Protein AF-A0A3P6FSU0-F1 (afdb_monomer_lite)

Radius of gyration: 19.35 Å; chains: 1; bounding box: 41×16×54 Å

pLDDT: mean 79.33, std 9.89, range [54.66, 93.81]

Sequence (74 aa):
ALLEEWISSRTSGDKYTSKEKERLITNLKTIEDYLCSFNSQGVTVVNISATTFPQTLDWLHNYLLQHIEEGIRS

Foldseek 3Di:
DVLVVVLVVVVPDPPDDPVRSVVVSVVVVVVVVVQVVCVVVVHDDDDADPVCVVVVVVVVVVVVVVVVVVVVVD

Organism: Brassica oleracea (NCBI:txid3712)

Secondary structure (DSSP, 8-state):
-HHHHHHHHHTTSTT--HHHHHHHHHHHHHHHHHHHHHHHTTPPP----TTTHHHHHHHHHHHHHHHHHHHHT-

Structure (mmCIF, N/CA/C/O backbone):
data_AF-A0A3P6FSU0-F1
#
_entry.id   AF-A0A3P6FSU0-F1
#
loop_
_atom_site.group_PDB
_atom_site.id
_atom_site.type_symbol
_atom_site.label_atom_id
_atom_site.label_alt_id
_atom_site.label_comp_id
_atom_site.label_asym_id
_atom_site.label_entity_id
_atom_site.label_seq_id
_atom_site.pdbx_PDB_ins_code
_atom_site.Cartn_x
_atom_site.Cartn_y
_atom_site.Cartn_z
_atom_site.occupancy
_atom_site.B_iso_or_equiv
_atom_site.auth_seq_id
_atom_site.auth_comp_id
_atom_site.auth_asym_id
_atom_site.auth_atom_id
_atom_site.pdbx_PDB_model_num
ATOM 1 N N . ALA A 1 1 ? -12.865 -10.692 4.881 1.00 57.34 1 ALA A N 1
ATOM 2 C CA . ALA A 1 1 ? -11.866 -9.676 4.489 1.00 57.34 1 ALA A CA 1
ATOM 3 C C . ALA A 1 1 ? -11.041 -9.310 5.718 1.00 57.34 1 ALA A C 1
ATOM 5 O O . ALA A 1 1 ? -11.608 -9.296 6.806 1.00 57.34 1 ALA A O 1
ATOM 6 N N . LEU A 1 2 ? -9.742 -9.028 5.559 1.00 68.06 2 LEU A N 1
ATOM 7 C CA . LEU A 1 2 ? -8.810 -8.754 6.670 1.00 68.06 2 LEU A CA 1
ATOM 8 C C . LEU A 1 2 ? -9.262 -7.582 7.563 1.00 68.06 2 LEU A C 1
ATOM 10 O O . LEU A 1 2 ? -9.005 -7.585 8.764 1.00 68.06 2 LEU A O 1
ATOM 14 N N . LEU A 1 3 ? -9.981 -6.610 6.993 1.00 63.94 3 LEU A N 1
ATOM 15 C CA . LEU A 1 3 ? -10.525 -5.466 7.721 1.00 63.94 3 LEU A CA 1
ATOM 16 C C . LEU A 1 3 ? -11.603 -5.873 8.741 1.00 63.94 3 LEU A C 1
ATOM 18 O O . LEU A 1 3 ? -11.528 -5.489 9.904 1.00 63.94 3 LEU A O 1
ATOM 22 N N . GLU A 1 4 ? -12.565 -6.696 8.320 1.00 65.44 4 GLU A N 1
ATOM 23 C CA . GLU A 1 4 ? -13.651 -7.208 9.174 1.00 65.44 4 GLU A CA 1
ATOM 24 C C . GLU A 1 4 ? -13.114 -8.091 10.313 1.00 65.44 4 GLU A C 1
ATOM 26 O O . GLU A 1 4 ? -13.584 -8.030 11.452 1.00 65.44 4 GLU A O 1
ATOM 31 N N . GLU A 1 5 ? -12.071 -8.874 10.026 1.00 63.59 5 GLU A N 1
ATOM 32 C CA . GLU A 1 5 ? -11.372 -9.701 11.014 1.00 63.59 5 GLU A CA 1
ATOM 33 C C . GLU A 1 5 ? -10.610 -8.840 12.037 1.00 63.59 5 GLU A C 1
ATOM 35 O O . GLU A 1 5 ? -10.714 -9.051 13.249 1.00 63.59 5 GLU A O 1
ATOM 40 N N . TRP A 1 6 ? -9.915 -7.796 11.576 1.00 69.81 6 TRP A N 1
ATOM 41 C CA . TRP A 1 6 ? -9.212 -6.852 12.443 1.00 69.81 6 TRP A CA 1
ATOM 42 C C . TRP A 1 6 ? -10.171 -6.045 13.327 1.00 69.81 6 TRP A C 1
ATOM 44 O O . TRP A 1 6 ? -9.920 -5.886 14.526 1.00 69.81 6 TRP A O 1
ATOM 54 N N . ILE A 1 7 ? -11.300 -5.584 12.778 1.00 66.94 7 ILE A N 1
ATOM 55 C CA . ILE A 1 7 ? -12.363 -4.908 13.536 1.00 66.94 7 ILE A CA 1
ATOM 56 C C . ILE A 1 7 ? -12.918 -5.856 14.606 1.00 66.94 7 ILE A C 1
ATOM 58 O O . ILE A 1 7 ? -12.979 -5.482 15.779 1.00 66.94 7 ILE A O 1
ATOM 62 N N . SER A 1 8 ? -13.224 -7.106 14.244 1.00 65.75 8 SER A N 1
ATOM 63 C CA . SER A 1 8 ? -13.708 -8.124 15.186 1.00 65.75 8 SER A CA 1
ATOM 64 C C . SER A 1 8 ? -12.728 -8.342 16.345 1.00 65.75 8 SER A C 1
ATOM 66 O O . SER A 1 8 ? -13.140 -8.317 17.505 1.00 65.75 8 SER A O 1
ATOM 68 N N . SER A 1 9 ? -11.422 -8.422 16.065 1.00 67.44 9 SER A N 1
ATOM 69 C CA . SER A 1 9 ? -10.389 -8.597 17.099 1.00 67.44 9 SER A CA 1
ATOM 70 C C . SER A 1 9 ? -10.317 -7.430 18.104 1.00 67.44 9 SER A C 1
ATOM 72 O O . SER A 1 9 ? -10.111 -7.651 19.299 1.00 67.44 9 SER A O 1
ATOM 74 N N . ARG A 1 10 ? -10.559 -6.189 17.650 1.00 63.69 10 ARG A N 1
ATOM 75 C CA . ARG A 1 10 ? -10.508 -4.955 18.461 1.00 63.69 10 ARG A CA 1
ATOM 76 C C . ARG A 1 10 ? -11.801 -4.650 19.218 1.00 63.69 10 ARG A C 1
ATOM 78 O O . ARG A 1 10 ? -11.770 -3.909 20.198 1.00 63.69 10 ARG A O 1
ATOM 85 N N . THR A 1 11 ? -12.935 -5.189 18.774 1.00 59.38 11 THR A N 1
ATOM 86 C CA . THR A 1 11 ? -14.251 -4.942 19.396 1.00 59.38 11 THR A CA 1
ATOM 87 C C . THR A 1 11 ? -14.488 -5.693 20.708 1.00 59.38 11 THR A C 1
ATOM 89 O O . THR A 1 11 ? -15.472 -5.394 21.383 1.00 59.38 11 THR A O 1
ATOM 92 N N . SER A 1 12 ? -13.576 -6.596 21.086 1.00 59.12 12 SER A N 1
ATOM 93 C CA . SER A 1 12 ? -13.602 -7.379 22.331 1.00 59.12 12 SER A CA 1
ATOM 94 C C . SER A 1 12 ? -13.273 -6.573 23.600 1.00 59.12 12 SER A C 1
ATOM 96 O O . SER A 1 12 ? -13.487 -7.062 24.705 1.00 59.12 12 SER A O 1
ATOM 98 N N . GLY A 1 13 ? -12.775 -5.337 23.466 1.00 59.66 13 GLY A N 1
ATOM 99 C CA . GLY A 1 13 ? -12.513 -4.442 24.594 1.00 59.66 13 GLY A CA 1
ATOM 100 C C . GLY A 1 13 ? -13.657 -3.454 24.840 1.00 59.66 13 GLY A C 1
ATOM 101 O O . GLY A 1 13 ? -14.009 -2.686 23.944 1.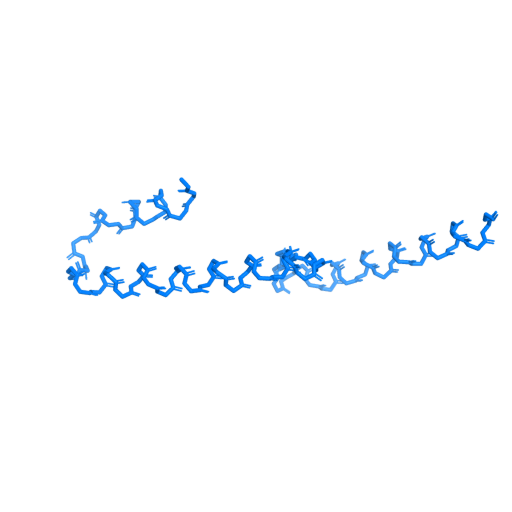00 59.66 13 GLY A O 1
ATOM 102 N N . ASP A 1 14 ? -14.159 -3.405 26.076 1.00 60.97 14 ASP A N 1
ATOM 103 C CA . ASP A 1 14 ? -15.258 -2.567 26.612 1.00 60.97 14 ASP A CA 1
ATOM 104 C C . ASP A 1 14 ? -15.105 -1.029 26.460 1.00 60.97 14 ASP A C 1
ATOM 106 O O . ASP A 1 14 ? -15.843 -0.250 27.056 1.00 60.97 14 ASP A O 1
ATOM 110 N N . LYS A 1 15 ? -14.132 -0.544 25.679 1.00 68.44 15 LYS A N 1
ATOM 111 C CA . LYS A 1 15 ? -13.750 0.877 25.612 1.00 68.44 15 LYS A CA 1
ATOM 112 C C . LYS A 1 15 ? -14.425 1.701 24.516 1.00 68.44 15 LYS A C 1
ATOM 114 O O . LYS A 1 15 ? -14.266 2.915 24.535 1.00 68.44 15 LYS A O 1
ATOM 119 N N . TYR A 1 16 ? -15.140 1.088 23.573 1.00 67.94 16 TYR A N 1
ATOM 120 C CA . TYR A 1 16 ? -15.699 1.808 22.422 1.00 67.94 16 TYR A CA 1
ATOM 121 C C . TYR A 1 16 ? -17.223 1.764 22.399 1.00 67.94 16 TYR A C 1
ATOM 123 O O . TYR A 1 16 ? -17.828 0.689 22.331 1.00 67.94 16 TYR A O 1
ATOM 131 N N . THR A 1 17 ? -17.841 2.942 22.365 1.00 79.81 17 THR A N 1
ATOM 132 C CA . THR A 1 17 ? -19.277 3.088 22.112 1.00 79.81 17 THR A CA 1
ATOM 133 C C . THR A 1 17 ? -19.624 2.641 20.688 1.00 79.81 17 THR A C 1
ATOM 135 O O . THR A 1 17 ? -18.789 2.675 19.781 1.00 79.81 17 THR A O 1
ATOM 138 N N . SER A 1 18 ? -20.883 2.253 20.454 1.00 79.75 18 SER A N 1
ATOM 139 C CA . SER A 1 18 ? -21.348 1.834 19.118 1.00 79.75 18 SER A CA 1
ATOM 140 C C . SER A 1 18 ? -21.070 2.888 18.036 1.00 79.75 18 SER A C 1
ATOM 142 O O . SER A 1 18 ? -20.690 2.548 16.920 1.00 79.75 18 SER A O 1
ATOM 144 N N . LYS A 1 19 ? -21.188 4.174 18.387 1.00 80.69 19 LYS A N 1
ATOM 145 C CA . LYS A 1 19 ? -20.933 5.300 17.480 1.00 80.69 19 LYS A CA 1
ATOM 146 C C . LYS A 1 19 ? -19.452 5.439 17.115 1.00 80.69 19 LYS A C 1
ATOM 148 O O . LYS A 1 19 ? -19.117 5.753 15.976 1.00 80.69 19 LYS A O 1
ATOM 153 N N . GLU A 1 20 ? -18.552 5.212 18.068 1.00 79.31 20 GLU A N 1
ATOM 154 C CA . GLU A 1 20 ? -17.108 5.237 17.806 1.00 79.31 20 GLU A CA 1
ATOM 155 C C . GLU A 1 20 ? -16.678 4.067 16.922 1.00 79.31 20 GLU A C 1
ATOM 157 O O . GLU A 1 20 ? -15.840 4.251 16.039 1.00 79.31 20 GLU A O 1
ATOM 162 N N . LYS A 1 21 ? -17.294 2.892 17.109 1.00 78.88 21 LYS A N 1
ATOM 163 C CA . LYS A 1 21 ? -17.083 1.725 16.243 1.00 78.88 21 LYS A CA 1
ATOM 164 C C . LYS A 1 21 ? -17.510 2.020 14.806 1.00 78.88 21 LYS A C 1
ATOM 166 O O . LYS A 1 21 ? -16.726 1.804 13.890 1.00 78.88 21 LYS A O 1
ATOM 171 N N . GLU A 1 22 ? -18.700 2.579 14.609 1.00 84.31 22 GLU A N 1
ATOM 172 C CA . GLU A 1 22 ? -19.198 2.944 13.279 1.00 84.31 22 GLU A CA 1
ATOM 173 C C . GLU A 1 22 ? -18.295 3.980 12.591 1.00 84.31 22 GLU A C 1
ATOM 175 O O . GLU A 1 22 ? -17.921 3.812 11.431 1.00 84.31 22 GLU A O 1
ATOM 180 N N . ARG A 1 23 ? -17.842 5.004 13.327 1.00 85.75 23 ARG A N 1
ATOM 181 C CA . ARG A 1 23 ? -16.885 5.990 12.806 1.00 85.75 23 ARG A CA 1
ATOM 182 C C . ARG A 1 23 ? -15.551 5.352 12.408 1.00 85.75 23 ARG A C 1
ATOM 184 O O . ARG A 1 23 ? -14.994 5.715 11.374 1.00 85.75 23 ARG A O 1
ATOM 191 N N . LEU A 1 24 ? -15.032 4.424 13.214 1.00 82.44 24 LEU A N 1
ATOM 192 C CA . LEU A 1 24 ? -13.800 3.699 12.906 1.00 82.44 24 LEU A CA 1
ATOM 193 C C . LEU A 1 24 ? -13.954 2.868 11.627 1.00 82.44 24 LEU A C 1
ATOM 195 O O . 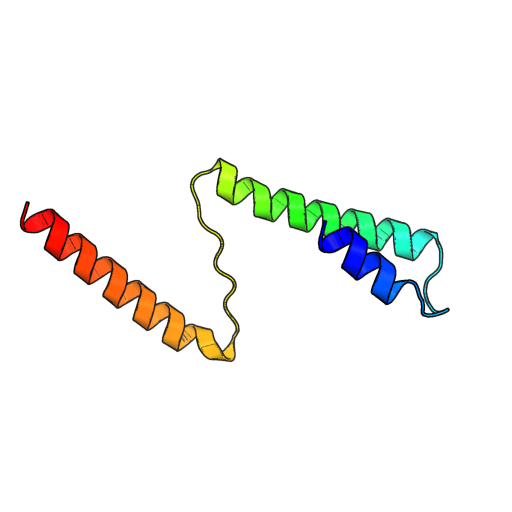LEU A 1 24 ? -13.081 2.927 10.766 1.00 82.44 24 LEU A O 1
ATOM 199 N N . ILE A 1 25 ? -15.068 2.148 11.485 1.00 83.94 25 ILE A N 1
ATOM 200 C CA . ILE A 1 25 ? -15.377 1.349 10.292 1.00 83.94 25 ILE A CA 1
ATOM 201 C C . ILE A 1 25 ? -15.422 2.241 9.049 1.00 83.94 25 ILE A C 1
ATOM 203 O O . ILE A 1 25 ? -14.785 1.919 8.050 1.00 83.94 25 ILE A O 1
ATOM 207 N N . THR A 1 26 ? -16.115 3.379 9.114 1.00 88.88 26 THR A N 1
ATOM 208 C CA . THR A 1 26 ? -16.190 4.324 7.991 1.00 88.88 26 THR A CA 1
ATOM 209 C C . THR A 1 26 ? -14.811 4.847 7.599 1.00 88.88 26 THR A C 1
ATOM 211 O O . THR A 1 26 ? -14.468 4.816 6.423 1.00 88.88 26 THR A O 1
ATOM 214 N N . ASN A 1 27 ? -13.984 5.254 8.567 1.00 87.31 27 ASN A N 1
ATOM 215 C CA . ASN A 1 27 ? -12.627 5.726 8.281 1.00 87.31 27 ASN A CA 1
ATOM 216 C C . ASN A 1 27 ? -11.770 4.644 7.610 1.00 87.31 27 ASN A C 1
ATOM 218 O O . ASN A 1 27 ? -11.023 4.935 6.680 1.00 87.31 27 ASN A O 1
ATOM 222 N N . LEU A 1 28 ? -11.870 3.401 8.084 1.00 86.19 28 LEU A N 1
ATOM 223 C CA . LEU A 1 28 ? -11.130 2.280 7.516 1.00 86.19 28 LEU A CA 1
ATOM 224 C C . LEU A 1 28 ? -11.578 1.964 6.086 1.00 86.19 28 LEU A C 1
ATOM 226 O O . LEU A 1 28 ? -10.721 1.767 5.231 1.00 86.19 28 LEU A O 1
ATOM 230 N N . LYS A 1 29 ? -12.889 1.994 5.813 1.00 87.25 29 LYS A N 1
ATOM 231 C CA . LYS A 1 29 ? -13.430 1.849 4.453 1.00 87.25 29 LYS A CA 1
ATOM 232 C C . LYS A 1 29 ? -12.928 2.947 3.526 1.00 87.25 29 LYS A C 1
ATOM 234 O O . LYS A 1 29 ? -12.474 2.651 2.436 1.00 87.25 29 LYS A O 1
ATOM 239 N N . THR A 1 30 ? -12.906 4.200 3.981 1.00 90.06 30 THR A N 1
ATOM 240 C CA . THR A 1 30 ? -12.345 5.306 3.189 1.00 90.06 30 THR A CA 1
ATOM 241 C C . THR A 1 30 ? -10.865 5.090 2.861 1.00 90.06 30 THR A C 1
ATOM 243 O O . THR A 1 30 ? -10.440 5.392 1.749 1.00 90.06 30 THR A O 1
ATOM 246 N N . ILE A 1 31 ? -10.070 4.572 3.805 1.00 87.00 31 ILE A N 1
ATOM 247 C CA . ILE A 1 31 ? -8.660 4.243 3.548 1.00 87.00 31 ILE A CA 1
ATOM 248 C C . ILE A 1 31 ? -8.550 3.092 2.541 1.00 87.00 31 ILE A C 1
ATOM 250 O O . ILE A 1 31 ? -7.737 3.176 1.627 1.00 87.00 31 ILE A O 1
ATOM 254 N N . GLU A 1 32 ? -9.360 2.041 2.681 1.00 85.38 32 GLU A N 1
ATOM 255 C CA . GLU A 1 32 ? -9.408 0.923 1.731 1.00 85.38 32 GLU A CA 1
ATOM 256 C C . GLU A 1 32 ? -9.787 1.398 0.323 1.00 85.38 32 GLU A C 1
ATOM 258 O O . GLU A 1 32 ? -9.046 1.130 -0.619 1.00 85.38 32 GLU A O 1
ATOM 263 N N . ASP A 1 33 ? -10.858 2.184 0.187 1.00 87.94 33 ASP A N 1
ATOM 264 C CA . ASP A 1 33 ? -11.301 2.772 -1.082 1.00 87.94 33 ASP A CA 1
ATOM 265 C C . ASP A 1 33 ? -10.189 3.614 -1.722 1.00 87.94 33 ASP A C 1
ATOM 267 O O . ASP A 1 33 ? -9.909 3.500 -2.919 1.00 87.94 33 ASP A O 1
ATOM 271 N N . TYR A 1 34 ? -9.507 4.432 -0.915 1.00 87.25 34 TYR A N 1
ATOM 272 C CA . TYR A 1 34 ? -8.389 5.248 -1.373 1.00 87.25 34 TYR A CA 1
ATOM 273 C C . TYR A 1 34 ? -7.223 4.388 -1.875 1.00 87.25 34 TYR A C 1
ATOM 275 O O . TYR A 1 34 ? -6.699 4.639 -2.960 1.00 87.25 34 TYR A O 1
ATOM 283 N N . LEU A 1 35 ? -6.844 3.341 -1.138 1.00 84.44 35 LEU A N 1
ATOM 284 C CA . LEU A 1 35 ? -5.777 2.423 -1.540 1.00 84.44 35 LEU A CA 1
ATOM 285 C C . LEU A 1 35 ? -6.143 1.624 -2.798 1.00 84.44 35 LEU A C 1
ATOM 287 O O . LEU A 1 35 ? -5.328 1.506 -3.712 1.00 84.44 35 LEU A O 1
ATOM 291 N N . CYS A 1 36 ? -7.379 1.133 -2.887 1.00 83.62 36 CYS A N 1
ATOM 292 C CA . CYS A 1 36 ? -7.891 0.439 -4.065 1.00 83.62 36 CYS A CA 1
ATOM 293 C C . CYS A 1 36 ? -7.923 1.341 -5.305 1.00 83.62 36 CYS A C 1
ATOM 295 O O . CYS A 1 36 ? -7.697 0.852 -6.413 1.00 83.62 36 CYS A O 1
ATOM 297 N N . SER A 1 37 ? -8.137 2.650 -5.140 1.00 86.94 37 SER A N 1
ATOM 298 C CA . SER A 1 37 ? -8.147 3.596 -6.262 1.00 86.94 37 SER A CA 1
ATOM 299 C C . SER A 1 37 ? -6.817 3.649 -7.027 1.00 86.94 37 SER A C 1
ATOM 301 O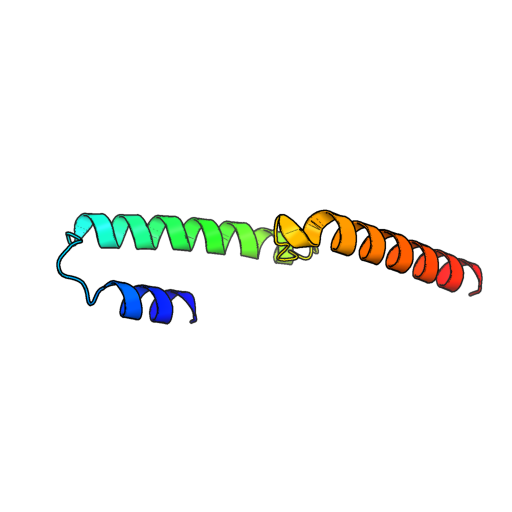 O . SER A 1 37 ? -6.831 3.916 -8.229 1.00 86.94 37 SER A O 1
ATOM 303 N N . PHE A 1 38 ? -5.682 3.355 -6.379 1.00 85.75 38 PHE A N 1
ATOM 304 C CA . PHE A 1 38 ? -4.374 3.305 -7.041 1.00 85.75 38 PHE A CA 1
ATOM 305 C C . PHE A 1 38 ? -4.253 2.112 -7.988 1.00 85.75 38 PHE A C 1
ATOM 307 O O . PHE A 1 38 ? -3.776 2.279 -9.110 1.00 85.75 38 PHE A O 1
ATOM 314 N N . ASN A 1 39 ? -4.771 0.945 -7.592 1.00 80.94 39 ASN A N 1
ATOM 315 C CA . ASN A 1 39 ? -4.776 -0.239 -8.453 1.00 80.94 39 ASN A CA 1
ATOM 316 C C . ASN A 1 39 ? -5.578 0.020 -9.739 1.00 80.94 39 ASN A C 1
ATOM 318 O O . ASN A 1 39 ? -5.130 -0.337 -10.826 1.00 80.94 39 ASN A O 1
ATOM 322 N N . SER A 1 40 ? -6.721 0.708 -9.635 1.00 83.19 40 SER A N 1
ATOM 323 C CA . SER A 1 40 ? -7.532 1.113 -10.796 1.00 83.19 40 SER A CA 1
ATOM 324 C C . SER A 1 40 ? -6.817 2.101 -11.726 1.00 83.19 40 SER A C 1
ATOM 326 O O . SER A 1 40 ? -7.146 2.180 -12.905 1.00 83.19 40 SER A O 1
ATOM 328 N N . GLN A 1 41 ? -5.838 2.849 -11.212 1.00 86.69 41 GLN A N 1
ATOM 329 C CA . GLN A 1 41 ? -5.004 3.779 -11.981 1.00 86.69 41 GLN A CA 1
ATOM 330 C C . GLN A 1 41 ? -3.744 3.109 -12.558 1.00 86.69 41 GLN A C 1
ATOM 332 O O . GLN A 1 41 ? -2.920 3.785 -13.170 1.00 86.69 41 GLN A O 1
ATOM 337 N N . GLY A 1 42 ? -3.570 1.796 -12.365 1.00 83.94 42 GLY A N 1
ATOM 338 C CA . GLY A 1 42 ? -2.365 1.074 -12.781 1.00 83.94 42 GLY A CA 1
ATOM 339 C C . GLY A 1 42 ? -1.140 1.369 -11.909 1.00 83.94 42 GLY A C 1
ATOM 340 O O . GLY A 1 42 ? -0.015 1.098 -12.321 1.00 83.94 42 GLY A O 1
ATOM 341 N N . VAL A 1 43 ? -1.342 1.927 -10.713 1.00 83.00 43 VAL A N 1
ATOM 342 C CA . VAL A 1 43 ? -0.280 2.239 -9.752 1.00 83.00 43 VAL A CA 1
ATOM 343 C C . VAL A 1 43 ? -0.236 1.147 -8.685 1.00 83.00 43 VAL A C 1
ATOM 345 O O . VAL A 1 43 ? -1.268 0.724 -8.173 1.00 83.00 43 VAL A O 1
ATOM 348 N N . THR A 1 44 ? 0.966 0.696 -8.323 1.00 79.19 44 THR A N 1
ATOM 349 C CA . THR A 1 44 ? 1.160 -0.282 -7.242 1.00 79.19 44 THR A CA 1
ATOM 350 C C . THR A 1 44 ? 1.459 0.435 -5.930 1.00 79.19 44 THR A C 1
ATOM 352 O O . THR A 1 44 ? 2.385 1.242 -5.859 1.00 79.19 44 THR A O 1
ATOM 355 N N . VAL A 1 45 ? 0.705 0.122 -4.874 1.00 76.75 45 VAL A N 1
ATOM 356 C CA . VAL A 1 45 ? 1.004 0.596 -3.516 1.00 76.75 45 VAL A CA 1
ATOM 357 C C . VAL A 1 45 ? 1.991 -0.360 -2.852 1.00 76.75 45 VAL A C 1
ATOM 359 O O . VAL A 1 45 ? 1.715 -1.551 -2.721 1.00 76.75 45 VAL A O 1
ATOM 362 N N . VAL A 1 46 ? 3.124 0.165 -2.386 1.00 75.19 46 VAL A N 1
ATOM 363 C CA . VAL A 1 46 ? 4.130 -0.600 -1.639 1.00 75.19 46 VAL A CA 1
ATOM 364 C C . VAL A 1 46 ? 4.089 -0.176 -0.175 1.00 75.19 46 VAL A C 1
ATOM 366 O O . VAL A 1 46 ? 4.173 1.010 0.139 1.00 75.19 46 VAL A O 1
ATOM 369 N N . ASN A 1 47 ? 3.952 -1.142 0.733 1.00 73.44 47 ASN A N 1
ATOM 370 C CA . ASN A 1 47 ? 4.019 -0.879 2.167 1.00 73.44 47 ASN A CA 1
ATOM 371 C C . ASN A 1 47 ? 5.487 -0.756 2.597 1.00 73.44 47 ASN A C 1
ATOM 373 O O . ASN A 1 47 ? 6.214 -1.747 2.576 1.00 73.44 47 ASN A O 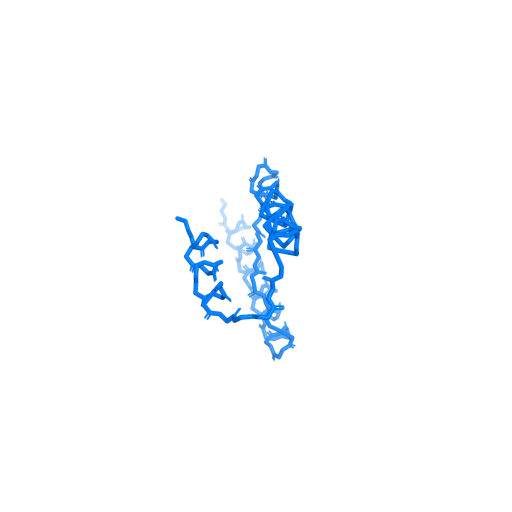1
ATOM 377 N N . ILE A 1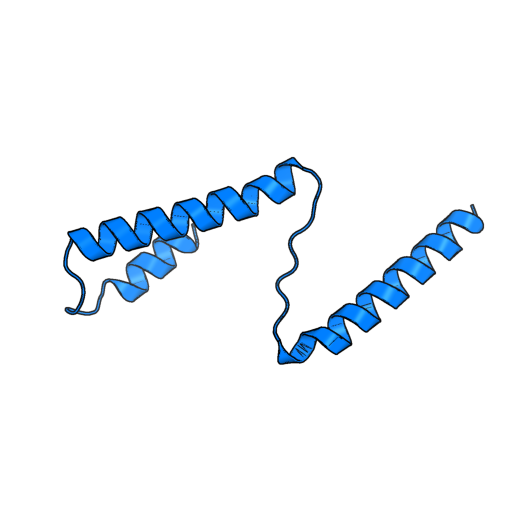 48 ? 5.915 0.444 2.991 1.00 77.69 48 ILE A N 1
ATOM 378 C CA . ILE A 1 48 ? 7.302 0.724 3.378 1.00 77.69 48 ILE A CA 1
ATOM 379 C C . ILE A 1 48 ? 7.325 1.179 4.834 1.00 77.69 48 ILE A C 1
ATOM 381 O O . ILE A 1 48 ? 6.624 2.121 5.210 1.00 77.69 48 ILE A O 1
ATOM 385 N N . SER A 1 49 ? 8.139 0.531 5.671 1.00 75.81 49 SER A N 1
ATOM 386 C CA . SER A 1 49 ? 8.365 1.029 7.029 1.00 75.81 49 SER A CA 1
ATOM 387 C C . SER A 1 49 ? 9.358 2.193 7.000 1.00 75.81 49 SER A C 1
ATOM 389 O O . SER A 1 49 ? 10.299 2.199 6.209 1.00 75.81 49 SER A O 1
ATOM 391 N N . ALA A 1 50 ? 9.227 3.150 7.922 1.00 74.75 50 ALA A N 1
ATOM 392 C CA . ALA A 1 50 ? 10.176 4.264 8.020 1.00 74.75 50 ALA A CA 1
ATOM 393 C C . ALA A 1 50 ? 11.635 3.795 8.206 1.00 74.75 50 ALA A C 1
ATOM 395 O O . ALA A 1 50 ? 12.562 4.429 7.713 1.00 74.75 50 ALA A O 1
ATOM 396 N N . THR A 1 51 ? 11.839 2.655 8.874 1.00 81.81 51 THR A N 1
ATOM 397 C CA .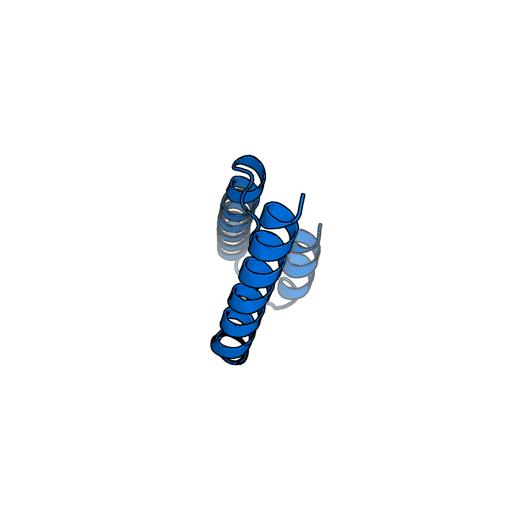 THR A 1 51 ? 13.164 2.064 9.113 1.00 81.81 51 THR A CA 1
ATOM 398 C C . THR A 1 51 ? 13.758 1.362 7.894 1.00 81.81 51 THR A C 1
ATOM 400 O O . THR A 1 51 ? 14.972 1.214 7.821 1.00 81.81 51 THR A O 1
ATOM 403 N N . THR A 1 52 ? 12.927 0.945 6.938 1.00 81.56 52 THR A N 1
ATOM 404 C CA . THR A 1 52 ? 13.353 0.260 5.706 1.00 81.56 52 THR A CA 1
ATOM 405 C C . THR A 1 52 ? 13.280 1.168 4.483 1.00 81.56 52 THR A C 1
ATOM 407 O O . THR A 1 52 ? 13.637 0.748 3.383 1.00 81.56 52 THR A O 1
ATOM 410 N N . PHE A 1 53 ? 12.861 2.427 4.658 1.00 81.94 53 PHE A N 1
ATOM 411 C CA . PHE A 1 53 ? 12.685 3.371 3.560 1.00 81.94 53 PHE A CA 1
ATOM 412 C C . PHE A 1 53 ? 13.961 3.587 2.730 1.00 81.94 53 PHE A C 1
ATOM 414 O O . PHE A 1 53 ? 13.873 3.429 1.513 1.00 81.94 53 PHE A O 1
ATOM 421 N N . PRO A 1 54 ? 15.150 3.838 3.324 1.00 85.56 54 PRO A N 1
ATOM 422 C CA . PRO A 1 54 ? 16.372 4.005 2.534 1.00 85.56 54 PRO A CA 1
ATOM 423 C C . PRO A 1 54 ? 16.711 2.754 1.711 1.00 85.56 54 PRO A C 1
ATOM 425 O O . PRO A 1 54 ? 16.974 2.844 0.519 1.00 85.56 54 PRO A O 1
ATOM 428 N N . GLN A 1 55 ? 16.605 1.572 2.326 1.00 85.62 55 GLN A N 1
ATOM 429 C CA . GLN A 1 55 ? 16.902 0.286 1.682 1.00 85.62 55 GLN A CA 1
ATOM 430 C C . GLN A 1 55 ? 15.919 -0.034 0.549 1.00 85.62 55 GLN A C 1
ATOM 432 O O . GLN A 1 55 ? 16.304 -0.582 -0.481 1.00 85.62 55 GLN A O 1
ATOM 437 N N . THR A 1 56 ? 14.645 0.321 0.730 1.00 84.75 56 THR A N 1
ATOM 438 C CA . THR A 1 56 ? 13.606 0.113 -0.286 1.00 84.75 56 THR A CA 1
ATOM 439 C C . THR A 1 56 ? 13.808 1.045 -1.479 1.00 84.75 56 THR A C 1
ATOM 441 O O . THR A 1 56 ? 13.596 0.633 -2.618 1.00 84.75 56 THR A O 1
ATOM 444 N N . LEU A 1 57 ? 14.256 2.282 -1.234 1.00 86.31 57 LEU A N 1
ATOM 445 C CA . LEU A 1 57 ? 14.568 3.238 -2.293 1.00 86.31 57 LEU A CA 1
ATOM 446 C C . LEU A 1 57 ? 15.791 2.795 -3.107 1.00 86.31 57 LEU A C 1
ATOM 448 O O . LEU A 1 57 ? 15.735 2.819 -4.335 1.00 86.31 57 LEU A O 1
ATOM 452 N N . ASP A 1 58 ? 16.844 2.319 -2.437 1.00 90.12 58 ASP A N 1
ATOM 453 C CA . ASP A 1 58 ? 18.024 1.754 -3.101 1.00 90.12 58 ASP A CA 1
ATOM 454 C C . ASP A 1 58 ? 17.659 0.523 -3.944 1.00 90.12 58 ASP A C 1
ATOM 456 O O . ASP A 1 58 ? 18.110 0.391 -5.084 1.00 90.12 58 ASP A O 1
ATOM 460 N N . TRP A 1 59 ? 16.807 -0.373 -3.431 1.00 88.19 59 TRP A N 1
ATOM 461 C CA . TRP A 1 59 ? 16.316 -1.518 -4.204 1.00 88.19 59 TRP A CA 1
ATOM 462 C C . TRP A 1 59 ? 15.542 -1.076 -5.451 1.00 88.19 59 TRP A C 1
ATOM 464 O O . TRP A 1 59 ? 15.832 -1.554 -6.547 1.00 88.19 59 TRP A O 1
ATOM 474 N N . LEU A 1 60 ? 14.605 -0.132 -5.305 1.00 86.56 60 LEU A N 1
ATOM 475 C CA . LEU A 1 60 ? 13.802 0.373 -6.420 1.00 86.56 60 LEU A CA 1
ATOM 476 C C . LEU A 1 60 ? 14.678 1.039 -7.488 1.00 86.56 60 LEU A C 1
ATOM 478 O O . LEU A 1 60 ? 14.458 0.835 -8.680 1.00 86.56 60 LEU A O 1
ATOM 482 N N . HIS A 1 61 ? 15.683 1.808 -7.069 1.00 89.31 61 HIS A N 1
ATOM 483 C CA . HIS A 1 61 ? 16.629 2.442 -7.982 1.00 89.31 61 HIS A CA 1
ATOM 484 C C . HIS A 1 61 ? 17.376 1.404 -8.832 1.00 89.31 61 HIS A C 1
ATOM 486 O O . HIS A 1 61 ? 17.396 1.514 -10.058 1.00 89.31 61 HIS A O 1
ATOM 492 N N . ASN A 1 62 ? 17.925 0.365 -8.195 1.00 90.50 62 ASN A N 1
ATOM 493 C CA . ASN A 1 62 ? 18.629 -0.712 -8.895 1.00 90.50 62 ASN A CA 1
ATOM 494 C C . ASN A 1 62 ? 17.697 -1.521 -9.812 1.00 90.50 62 ASN A C 1
ATOM 496 O O . ASN A 1 62 ? 18.071 -1.844 -10.937 1.00 90.50 62 ASN A O 1
ATOM 500 N N . TYR A 1 63 ? 16.473 -1.805 -9.361 1.00 87.38 63 TYR A N 1
ATOM 501 C CA . TYR A 1 63 ? 15.456 -2.510 -10.144 1.00 87.38 63 TYR A CA 1
ATOM 502 C C . TYR A 1 63 ? 15.104 -1.765 -11.442 1.00 87.38 63 TYR A C 1
ATOM 504 O O . TYR A 1 63 ? 15.043 -2.365 -12.515 1.00 87.38 63 TYR A O 1
ATOM 512 N N . LEU A 1 64 ? 14.919 -0.443 -11.365 1.00 90.25 64 LEU A N 1
ATOM 513 C CA . LEU A 1 64 ? 14.642 0.385 -12.539 1.00 90.25 64 LEU A CA 1
ATOM 514 C C . LEU A 1 64 ? 15.833 0.432 -13.502 1.00 90.25 64 LEU A C 1
ATOM 516 O O . LEU A 1 64 ? 15.631 0.314 -14.708 1.00 90.25 64 LEU A O 1
ATOM 520 N N . LEU A 1 65 ? 17.058 0.576 -12.985 1.00 93.81 65 LEU A N 1
ATOM 521 C CA . LEU A 1 65 ? 18.269 0.562 -13.810 1.00 93.81 65 LEU A CA 1
ATOM 522 C C . LEU A 1 65 ? 18.396 -0.744 -14.600 1.00 93.81 65 LEU A C 1
ATOM 524 O O . LEU A 1 65 ? 18.575 -0.696 -15.815 1.00 93.81 65 LEU A O 1
ATOM 528 N N . GLN A 1 66 ? 18.219 -1.890 -13.936 1.00 92.25 66 GLN A N 1
ATOM 529 C CA . GLN A 1 66 ? 18.288 -3.197 -14.589 1.00 92.25 66 GLN A CA 1
ATOM 530 C C . GLN A 1 66 ? 17.271 -3.314 -15.734 1.00 92.25 66 GLN A C 1
ATOM 532 O O . GLN A 1 66 ? 17.624 -3.725 -16.838 1.00 92.25 66 GLN A O 1
ATOM 537 N N . HIS A 1 67 ? 16.016 -2.921 -15.506 1.00 85.31 67 HIS A N 1
ATOM 538 C CA . HIS A 1 67 ? 14.984 -3.025 -16.540 1.00 85.31 67 HIS A CA 1
ATOM 539 C C . HIS A 1 67 ? 15.178 -2.051 -17.705 1.00 85.31 67 HIS A C 1
ATOM 541 O O . HIS A 1 67 ? 14.833 -2.382 -18.841 1.00 85.31 67 HIS A O 1
ATOM 547 N N . ILE A 1 68 ? 15.758 -0.874 -17.459 1.00 90.56 68 ILE A N 1
ATOM 548 C CA . ILE A 1 68 ? 16.151 0.044 -18.533 1.00 90.56 68 ILE A CA 1
ATOM 549 C C . ILE A 1 68 ? 17.252 -0.596 -19.388 1.00 90.56 68 ILE A C 1
ATOM 551 O O . ILE A 1 68 ? 17.157 -0.581 -20.613 1.00 90.56 68 ILE A O 1
ATOM 555 N N . GLU A 1 69 ? 18.269 -1.195 -18.766 1.00 91.12 69 GLU A N 1
ATOM 556 C CA . GLU A 1 69 ? 19.352 -1.878 -19.483 1.00 91.12 69 GLU A CA 1
ATOM 557 C C . GLU A 1 69 ? 18.851 -3.076 -20.300 1.00 91.12 69 GLU A C 1
ATOM 559 O O . GLU A 1 69 ? 19.267 -3.257 -21.444 1.00 91.12 69 GLU A O 1
ATOM 564 N N . GLU A 1 70 ? 17.936 -3.877 -19.750 1.00 86.62 70 GLU A N 1
ATOM 565 C CA . GLU A 1 70 ? 17.290 -4.985 -20.463 1.00 86.62 70 GLU A CA 1
ATOM 566 C C . GLU A 1 70 ? 16.478 -4.490 -21.668 1.00 86.62 70 GLU A C 1
ATOM 568 O O . GLU A 1 70 ? 16.586 -5.062 -22.752 1.00 86.62 70 GLU A O 1
ATOM 573 N N . GLY A 1 71 ? 15.721 -3.399 -21.509 1.00 82.12 71 GLY A N 1
ATOM 574 C CA . GLY A 1 71 ? 14.942 -2.795 -22.591 1.00 82.12 71 GLY A CA 1
ATOM 575 C C . GLY A 1 71 ? 15.796 -2.195 -23.713 1.00 82.12 71 GLY A C 1
ATOM 576 O O . GLY A 1 71 ? 15.387 -2.235 -24.867 1.00 82.12 71 GLY A O 1
ATOM 577 N N . ILE A 1 72 ? 16.990 -1.679 -23.401 1.00 72.75 72 ILE A N 1
ATOM 578 C CA . ILE A 1 72 ? 17.941 -1.145 -24.396 1.00 72.75 72 ILE A CA 1
ATOM 579 C C . ILE A 1 72 ? 18.641 -2.268 -25.181 1.00 72.75 72 ILE A C 1
ATOM 581 O O . ILE A 1 72 ? 19.096 -2.042 -26.302 1.00 72.75 72 ILE A O 1
ATOM 585 N N . ARG A 1 73 ? 18.767 -3.471 -24.604 1.00 70.19 73 ARG A N 1
ATOM 586 C CA . ARG A 1 73 ? 19.427 -4.625 -25.245 1.00 70.19 73 ARG A CA 1
ATOM 587 C C . ARG A 1 73 ? 18.507 -5.434 -26.171 1.00 70.19 73 ARG A C 1
ATOM 589 O O . ARG A 1 73 ? 19.020 -6.334 -26.839 1.00 70.19 73 ARG A O 1
ATOM 596 N N . SER A 1 74 ? 17.202 -5.147 -26.189 1.00 54.66 74 SER A N 1
ATOM 597 C CA . SER A 1 74 ? 16.206 -5.748 -27.095 1.00 54.66 74 SER A CA 1
ATOM 598 C C . SER A 1 74 ? 16.080 -4.987 -28.411 1.00 54.66 74 SER A C 1
ATOM 600 O O . SER A 1 74 ? 15.580 -5.634 -29.361 1.00 54.66 74 SER A O 1
#